Protein AF-A0A4R1Q288-F1 (afdb_monomer_lite)

Organism: NCBI:txid244830

Radius of gyration: 13.82 Å; chains: 1; bounding box: 26×39×27 Å

Foldseek 3Di:
DDLLVLLVQLLVVCVVPQKDAPVVSQQSSQLVVCVVVVFDDDPSHGDPPPDPHQDPVSSVSNVVSVVVCCVVLQKPADQDVPRPDPRIIGGDDVPVSVVSD

pLDDT: mean 81.14, std 12.9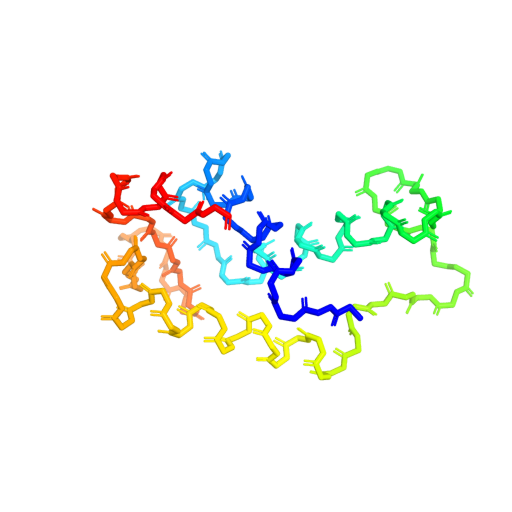9, range [46.47, 94.88]

Sequence (101 aa):
MYKYELINLLVEVLRKHPKGQFEFYVNEVTKLINIYKGIPLINGMPIPEDGIFLNNQEIELVQEIIWDLIIQRVVTPGTDRVNNTWPFLRVTDVEKLNMIK

Structure (mmCIF, N/CA/C/O backbone):
data_AF-A0A4R1Q288-F1
#
_entry.id   AF-A0A4R1Q288-F1
#
loop_
_atom_site.group_PDB
_atom_site.id
_atom_site.type_symbol
_atom_site.label_atom_id
_atom_site.label_alt_id
_atom_site.label_comp_id
_atom_site.label_asym_id
_atom_site.label_entity_id
_atom_site.label_seq_id
_atom_site.pdbx_PDB_ins_code
_atom_site.Cartn_x
_atom_site.Cartn_y
_atom_site.Cartn_z
_atom_site.occupancy
_atom_site.B_iso_or_equiv
_atom_site.auth_seq_id
_atom_site.auth_comp_id
_atom_site.auth_asym_id
_atom_site.auth_atom_id
_atom_site.pdbx_PDB_model_num
ATOM 1 N N . MET A 1 1 ? -1.987 15.864 7.645 1.00 71.62 1 MET A N 1
ATOM 2 C CA . MET A 1 1 ? -2.965 14.848 7.211 1.00 71.62 1 MET A CA 1
ATOM 3 C C . MET A 1 1 ? -2.927 13.712 8.212 1.00 71.62 1 MET A C 1
ATOM 5 O O . MET A 1 1 ? -1.846 13.391 8.695 1.00 71.62 1 MET A O 1
ATOM 9 N N . TYR A 1 2 ? -4.075 13.161 8.583 1.00 80.69 2 TYR A N 1
ATOM 10 C CA . TYR A 1 2 ? -4.142 12.075 9.558 1.00 80.69 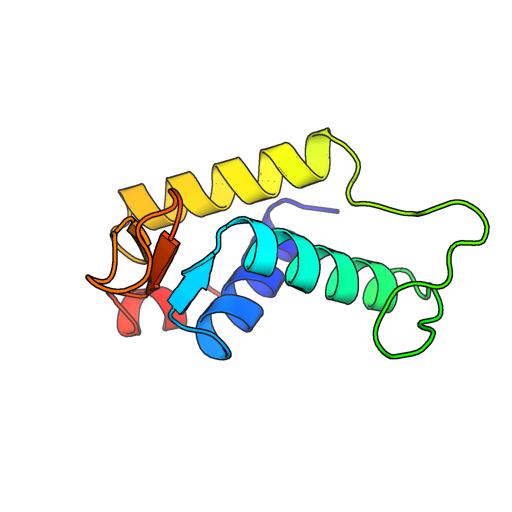2 TYR A CA 1
ATOM 11 C C . TYR A 1 2 ? -3.866 10.722 8.883 1.00 80.69 2 TYR A C 1
ATOM 13 O O . TYR A 1 2 ? -4.235 10.521 7.727 1.00 80.69 2 TYR A O 1
ATOM 21 N N . LYS A 1 3 ? -3.260 9.766 9.609 1.00 82.75 3 LYS A N 1
ATOM 22 C CA . LYS A 1 3 ? -2.987 8.393 9.118 1.00 82.75 3 LYS A CA 1
ATOM 23 C C . LYS A 1 3 ? -4.223 7.748 8.479 1.00 82.75 3 LYS A C 1
ATOM 25 O O . LYS A 1 3 ? -4.111 7.080 7.460 1.00 82.75 3 LYS A O 1
ATOM 30 N N . TYR A 1 4 ? -5.401 8.002 9.042 1.00 86.56 4 TYR A N 1
ATOM 31 C CA . TYR A 1 4 ? -6.675 7.498 8.537 1.00 86.56 4 TYR A CA 1
ATOM 32 C C . TYR A 1 4 ? -7.032 8.008 7.128 1.00 86.56 4 TYR A C 1
ATOM 34 O O . TYR A 1 4 ? -7.440 7.228 6.274 1.00 86.56 4 TYR A O 1
ATOM 42 N N . GLU A 1 5 ? -6.812 9.295 6.845 1.00 86.38 5 GLU A N 1
ATOM 43 C CA . GLU A 1 5 ? -7.069 9.872 5.517 1.00 86.38 5 GLU A CA 1
ATOM 44 C C . GLU A 1 5 ? -6.153 9.232 4.461 1.00 86.38 5 GLU A C 1
ATOM 46 O O . GLU A 1 5 ? -6.601 8.871 3.375 1.00 86.38 5 GLU A O 1
ATOM 51 N N . LEU A 1 6 ? -4.884 9.005 4.817 1.00 87.81 6 LEU A N 1
ATOM 52 C CA . LEU A 1 6 ? -3.908 8.311 3.970 1.00 87.81 6 LEU A CA 1
ATOM 53 C C . LEU A 1 6 ? -4.285 6.861 3.680 1.00 87.81 6 LEU A C 1
ATOM 55 O O . LEU A 1 6 ? -4.135 6.415 2.543 1.00 87.81 6 LEU A O 1
ATOM 59 N N . ILE A 1 7 ? -4.780 6.135 4.687 1.00 91.44 7 ILE A N 1
ATOM 60 C CA . ILE A 1 7 ? -5.276 4.765 4.510 1.00 91.44 7 ILE A CA 1
ATOM 61 C C . ILE A 1 7 ? -6.380 4.759 3.456 1.00 91.44 7 ILE A C 1
ATOM 63 O O . ILE A 1 7 ? -6.315 3.969 2.517 1.00 91.44 7 ILE A O 1
ATOM 67 N N . ASN A 1 8 ? -7.346 5.669 3.561 1.00 90.31 8 ASN A N 1
ATOM 68 C CA . ASN A 1 8 ? -8.482 5.707 2.646 1.00 90.31 8 ASN A CA 1
ATOM 69 C C . ASN A 1 8 ? -8.063 6.016 1.207 1.00 90.31 8 ASN A C 1
ATOM 71 O O . ASN A 1 8 ? -8.512 5.332 0.284 1.00 90.31 8 ASN A O 1
ATOM 75 N N . LEU A 1 9 ? -7.145 6.967 1.018 1.00 90.62 9 LEU A N 1
ATOM 76 C CA . LEU A 1 9 ? -6.579 7.264 -0.298 1.00 90.62 9 LEU A CA 1
ATOM 77 C C . LEU A 1 9 ? -5.820 6.063 -0.874 1.00 90.62 9 LEU A C 1
ATOM 79 O O . LEU A 1 9 ? -6.047 5.675 -2.018 1.00 90.62 9 LEU A O 1
ATOM 83 N N . LEU A 1 10 ? -4.947 5.431 -0.086 1.00 91.94 10 LEU A N 1
ATOM 84 C CA . LEU A 1 10 ? -4.182 4.272 -0.541 1.00 91.94 10 LEU A CA 1
ATOM 85 C C . LEU A 1 10 ? -5.093 3.086 -0.888 1.00 91.94 10 LEU A C 1
ATOM 87 O O . LEU A 1 10 ? -4.885 2.422 -1.902 1.00 91.94 10 LEU A O 1
ATOM 91 N N . VAL A 1 11 ? -6.118 2.827 -0.075 1.00 93.50 11 VAL A N 1
ATOM 92 C CA . VAL A 1 11 ? -7.117 1.782 -0.324 1.00 93.50 11 VAL A CA 1
ATOM 93 C C . VAL A 1 11 ? -7.900 2.068 -1.606 1.00 93.50 11 VAL A C 1
ATOM 95 O O . VAL A 1 11 ? -8.145 1.145 -2.382 1.00 93.50 11 VAL A O 1
ATOM 98 N N . GLU A 1 12 ? -8.255 3.325 -1.882 1.00 92.88 12 GLU A N 1
ATOM 99 C CA . GLU A 1 12 ? -8.879 3.707 -3.152 1.00 92.88 12 GLU A CA 1
ATOM 100 C C . GLU A 1 12 ? -7.968 3.395 -4.350 1.00 92.88 12 GLU A C 1
ATOM 102 O O . GLU A 1 12 ? -8.422 2.797 -5.332 1.00 92.88 12 GLU A O 1
ATOM 107 N N . VAL A 1 13 ? -6.676 3.729 -4.257 1.00 93.75 13 VAL A N 1
ATOM 108 C CA . VAL A 1 13 ? -5.693 3.405 -5.303 1.00 93.75 13 VAL A CA 1
ATOM 109 C C . VAL A 1 13 ? -5.563 1.889 -5.472 1.00 93.75 13 VAL A C 1
ATOM 111 O O . VAL A 1 13 ? -5.620 1.405 -6.599 1.00 93.75 13 VAL A O 1
ATOM 114 N N . LEU A 1 14 ? -5.461 1.122 -4.382 1.00 94.12 14 LEU A N 1
ATOM 115 C CA . LEU A 1 14 ? -5.371 -0.344 -4.411 1.00 94.12 14 LEU A CA 1
ATOM 116 C C . LEU A 1 14 ? -6.620 -1.006 -5.014 1.00 94.12 14 LEU A C 1
ATOM 118 O O . LEU A 1 14 ? -6.506 -2.028 -5.685 1.00 94.12 14 LEU A O 1
ATOM 122 N N . ARG A 1 15 ? -7.814 -0.428 -4.826 1.00 94.00 15 ARG A N 1
ATOM 123 C CA . ARG A 1 15 ? -9.052 -0.916 -5.464 1.00 94.00 15 ARG A CA 1
ATOM 124 C C . ARG A 1 15 ? -9.025 -0.723 -6.982 1.00 94.00 15 ARG A C 1
ATOM 126 O O . ARG A 1 15 ? -9.442 -1.616 -7.716 1.00 94.00 15 ARG A O 1
ATOM 133 N N . LYS A 1 16 ? -8.527 0.423 -7.457 1.00 93.62 16 LYS A N 1
ATOM 134 C CA . LYS A 1 16 ? -8.400 0.729 -8.897 1.00 93.62 16 LYS A CA 1
ATOM 135 C C . LYS A 1 16 ? -7.241 -0.028 -9.548 1.00 93.62 16 LYS A C 1
ATOM 137 O O . LYS A 1 16 ? -7.330 -0.443 -10.702 1.00 93.62 16 LYS A O 1
ATOM 142 N N . HIS A 1 17 ? -6.169 -0.227 -8.790 1.00 92.94 17 HIS A N 1
ATOM 143 C CA . HIS A 1 17 ? -4.925 -0.846 -9.218 1.00 92.94 17 HIS A CA 1
ATOM 144 C C . HIS A 1 17 ? -4.543 -1.945 -8.222 1.00 92.94 17 HIS A C 1
ATOM 146 O O . HIS A 1 17 ? -3.698 -1.734 -7.358 1.00 92.94 17 HIS A O 1
ATOM 152 N N . PRO A 1 18 ? -5.131 -3.149 -8.334 1.00 92.00 18 PRO A N 1
ATOM 153 C CA . PRO A 1 18 ? -4.905 -4.228 -7.370 1.00 92.00 18 PRO A CA 1
ATOM 154 C C . PRO A 1 18 ? -3.506 -4.844 -7.458 1.00 92.00 18 PRO A C 1
ATOM 156 O O . PRO A 1 18 ? -3.181 -5.746 -6.689 1.00 92.00 18 PRO A O 1
ATOM 159 N N . LYS A 1 19 ? -2.679 -4.421 -8.418 1.00 90.44 19 LYS A N 1
ATOM 160 C CA . LYS A 1 19 ? -1.290 -4.850 -8.557 1.00 90.44 19 LYS A CA 1
ATOM 161 C C . LYS A 1 19 ? -0.442 -3.732 -9.158 1.00 90.44 19 LYS A C 1
ATOM 163 O O . LYS A 1 19 ? -0.892 -3.065 -10.089 1.00 90.44 19 LYS A O 1
ATOM 168 N N . GLY A 1 20 ? 0.780 -3.553 -8.666 1.00 89.56 20 GLY A N 1
ATOM 169 C CA . GLY A 1 20 ? 1.628 -2.437 -9.077 1.00 89.56 20 GLY A CA 1
ATOM 170 C C . GLY A 1 20 ? 2.928 -2.338 -8.289 1.00 89.56 20 GLY A C 1
ATOM 171 O O . GLY A 1 20 ? 3.124 -3.030 -7.291 1.00 89.56 20 GLY A O 1
ATOM 172 N N . GLN A 1 21 ? 3.821 -1.468 -8.753 1.00 88.50 21 GLN A N 1
ATOM 173 C CA . GLN A 1 21 ? 5.053 -1.134 -8.040 1.00 88.50 21 GLN A CA 1
ATOM 174 C C . GLN A 1 21 ? 4.745 -0.271 -6.816 1.00 88.50 21 GLN A C 1
ATOM 176 O O . GLN A 1 21 ? 3.842 0.560 -6.860 1.00 88.50 21 GLN A O 1
ATOM 181 N N . PHE A 1 22 ? 5.522 -0.416 -5.746 1.00 86.12 22 PHE A N 1
ATOM 182 C CA . PHE A 1 22 ? 5.421 0.450 -4.569 1.00 86.12 22 PHE A CA 1
ATOM 183 C C . PHE A 1 22 ? 5.445 1.944 -4.942 1.00 86.12 22 PHE A C 1
ATOM 185 O O . PHE A 1 22 ? 4.574 2.701 -4.521 1.00 86.12 22 PHE A O 1
ATOM 192 N N . GLU A 1 23 ? 6.382 2.345 -5.806 1.00 84.69 23 GLU A N 1
ATOM 193 C CA . GLU A 1 23 ? 6.529 3.731 -6.266 1.00 84.69 23 GLU A CA 1
ATOM 194 C C . GLU A 1 23 ? 5.272 4.253 -6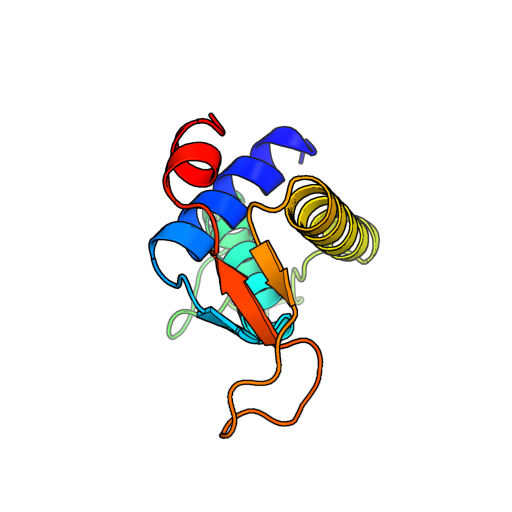.978 1.00 84.69 23 GLU A C 1
ATOM 196 O O . GLU A 1 23 ? 4.888 5.407 -6.803 1.00 84.69 23 GLU A O 1
ATOM 201 N N . PHE A 1 24 ? 4.572 3.389 -7.720 1.00 87.12 24 PHE A N 1
ATOM 202 C CA . PHE A 1 24 ? 3.304 3.753 -8.346 1.00 87.12 24 PHE A CA 1
ATOM 203 C C . PHE A 1 24 ? 2.262 4.153 -7.294 1.00 87.12 24 PHE A C 1
ATOM 205 O O . PHE A 1 24 ? 1.631 5.197 -7.432 1.00 87.12 24 PHE A O 1
ATOM 212 N N . TYR A 1 25 ? 2.118 3.379 -6.214 1.00 88.12 25 TYR A N 1
ATOM 213 C CA . TYR A 1 25 ? 1.160 3.704 -5.154 1.00 88.12 25 TYR A CA 1
ATOM 214 C C . TYR A 1 25 ? 1.523 4.995 -4.418 1.00 88.12 25 TYR A C 1
ATOM 216 O O . TYR A 1 25 ? 0.637 5.802 -4.150 1.00 88.12 25 TYR A O 1
ATOM 224 N N . VAL A 1 26 ? 2.811 5.228 -4.145 1.00 85.44 26 VAL A N 1
ATOM 225 C CA . VAL A 1 26 ? 3.284 6.492 -3.553 1.00 85.44 26 VAL A CA 1
ATOM 226 C C . VAL A 1 26 ? 2.925 7.675 -4.452 1.00 85.44 26 VAL A C 1
ATOM 228 O O . VAL A 1 26 ? 2.373 8.670 -3.976 1.00 85.44 26 VAL A O 1
ATOM 231 N N . ASN A 1 27 ? 3.168 7.556 -5.758 1.00 84.50 27 ASN A N 1
ATOM 232 C CA . ASN A 1 27 ? 2.882 8.613 -6.724 1.00 84.50 27 ASN A CA 1
ATOM 233 C C . ASN A 1 27 ? 1.378 8.893 -6.858 1.00 84.50 27 ASN A C 1
ATOM 235 O O . ASN A 1 27 ? 0.972 10.054 -6.856 1.00 84.50 27 ASN A O 1
ATOM 239 N N . GLU A 1 28 ? 0.538 7.860 -6.932 1.00 86.94 28 GLU A N 1
ATOM 240 C CA . GLU A 1 28 ? -0.918 8.032 -7.016 1.00 86.94 28 GLU A CA 1
ATOM 241 C C . GLU A 1 28 ? -1.507 8.640 -5.738 1.00 86.94 28 GLU A C 1
ATOM 243 O O . GLU A 1 28 ? -2.307 9.572 -5.810 1.00 86.94 28 GLU A O 1
ATOM 248 N N . VAL A 1 29 ? -1.059 8.196 -4.559 1.00 87.06 29 VAL A N 1
ATOM 249 C CA . VAL A 1 29 ? -1.472 8.804 -3.284 1.00 87.06 29 VAL A CA 1
ATOM 250 C C . VAL A 1 29 ? -1.030 10.270 -3.214 1.00 87.06 29 VAL A C 1
ATOM 252 O O . VAL A 1 29 ? -1.830 11.129 -2.845 1.00 87.06 29 VAL A O 1
ATOM 255 N N . THR A 1 30 ? 0.193 10.589 -3.653 1.00 81.69 30 THR A N 1
ATOM 256 C CA . THR A 1 30 ? 0.691 11.977 -3.728 1.00 81.69 30 THR A CA 1
ATOM 257 C C . THR A 1 30 ? -0.204 12.855 -4.604 1.00 81.69 30 THR A C 1
ATOM 259 O O . THR A 1 30 ? -0.569 13.963 -4.207 1.00 81.69 30 THR A O 1
ATOM 262 N N . LYS A 1 31 ? -0.608 12.361 -5.784 1.00 80.88 31 LYS A N 1
ATOM 263 C CA . LYS A 1 31 ? -1.521 13.087 -6.682 1.00 80.88 31 LYS A CA 1
ATOM 264 C C . LYS A 1 31 ? -2.850 13.402 -6.000 1.00 80.88 31 LYS A C 1
ATOM 266 O O . LYS A 1 31 ? -3.300 14.543 -6.064 1.00 80.88 31 LYS A O 1
ATOM 271 N N . LEU A 1 32 ? -3.457 12.422 -5.328 1.00 83.25 32 LEU A N 1
ATOM 272 C CA . LEU A 1 32 ? -4.740 12.606 -4.641 1.00 83.25 32 LEU A CA 1
ATOM 273 C C . LEU A 1 32 ? -4.649 13.627 -3.501 1.00 83.25 32 LEU A C 1
ATOM 275 O O . LEU A 1 32 ? -5.537 14.463 -3.348 1.00 83.25 32 LEU A O 1
ATOM 279 N N . ILE A 1 33 ? -3.554 13.614 -2.743 1.00 80.38 33 ILE A N 1
ATOM 280 C CA . ILE A 1 33 ? -3.311 14.589 -1.672 1.00 80.38 33 ILE A CA 1
ATOM 281 C C . ILE A 1 33 ? -3.167 15.993 -2.237 1.00 80.38 33 ILE A C 1
ATOM 2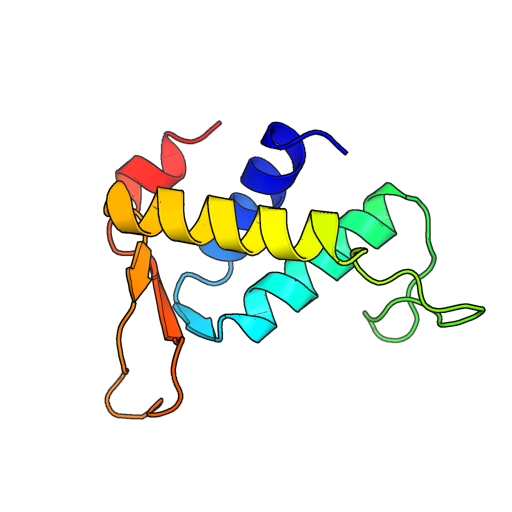83 O O . ILE A 1 33 ? -3.698 16.942 -1.666 1.00 80.38 33 ILE A O 1
ATOM 287 N N . ASN A 1 34 ? -2.467 16.134 -3.358 1.00 77.25 34 ASN A N 1
ATOM 288 C CA . ASN A 1 34 ? -2.281 17.433 -3.985 1.00 77.25 34 ASN A CA 1
ATOM 289 C C . ASN A 1 34 ? -3.603 17.999 -4.510 1.00 77.25 34 ASN A C 1
ATOM 291 O O . ASN A 1 34 ? -3.888 19.170 -4.266 1.00 77.25 34 ASN A O 1
ATOM 295 N N . ILE A 1 35 ? -4.462 17.158 -5.098 1.00 76.94 35 ILE A N 1
ATOM 296 C CA . ILE A 1 35 ? -5.840 17.537 -5.446 1.00 76.94 35 ILE A CA 1
ATOM 297 C C . ILE A 1 35 ? -6.605 17.993 -4.196 1.00 76.94 35 ILE A C 1
ATOM 299 O O . ILE A 1 35 ? -7.229 19.051 -4.214 1.00 76.94 35 ILE A O 1
ATOM 303 N N . TYR A 1 36 ? -6.532 17.231 -3.100 1.00 76.69 36 TYR A N 1
ATOM 304 C CA . TYR A 1 36 ? -7.206 17.573 -1.843 1.00 76.69 36 TYR A CA 1
ATOM 305 C C . TYR A 1 36 ? -6.708 18.898 -1.242 1.00 76.69 36 TYR A C 1
ATOM 307 O O . TYR A 1 36 ? -7.494 19.684 -0.722 1.00 76.69 36 TYR A O 1
ATOM 315 N N . LYS A 1 37 ? -5.406 19.181 -1.365 1.00 74.62 37 LYS A N 1
ATOM 316 C CA . LYS A 1 37 ? -4.772 20.442 -0.949 1.00 74.62 37 LYS A CA 1
ATOM 317 C C . LYS A 1 37 ? -5.050 21.606 -1.920 1.00 74.62 37 LYS A C 1
ATOM 319 O O . LYS A 1 37 ? -4.565 22.708 -1.680 1.00 74.62 37 LYS A O 1
ATOM 324 N N . GLY A 1 38 ? -5.815 21.390 -2.997 1.00 72.81 38 GLY A N 1
ATOM 325 C CA . GLY A 1 38 ? -6.143 22.415 -3.994 1.00 72.81 38 GLY A CA 1
ATOM 326 C C . GLY A 1 38 ? -4.969 22.802 -4.895 1.00 72.81 38 GLY A C 1
ATOM 327 O O . GLY A 1 38 ? -4.987 23.869 -5.506 1.00 72.81 38 GLY A O 1
ATOM 328 N N . ILE A 1 39 ? -3.941 21.955 -4.971 1.00 71.19 39 ILE A N 1
ATOM 329 C CA . ILE A 1 39 ? -2.759 22.191 -5.796 1.00 71.19 39 ILE A CA 1
ATOM 330 C C . ILE A 1 39 ? -3.120 21.826 -7.241 1.00 71.19 39 ILE A C 1
ATOM 332 O O . ILE A 1 39 ? -3.550 20.694 -7.495 1.00 71.19 39 ILE A O 1
ATOM 336 N N . PRO A 1 40 ? -2.964 22.751 -8.202 1.00 65.19 40 PRO A N 1
ATOM 337 C CA . PRO A 1 40 ? -3.334 22.477 -9.578 1.00 65.19 40 PRO A CA 1
ATOM 338 C C . PRO A 1 40 ? -2.456 21.376 -10.191 1.00 65.19 40 PRO A C 1
ATOM 340 O O . PRO A 1 40 ? -1.300 21.175 -9.805 1.00 65.19 40 PRO A O 1
ATOM 343 N N . LEU A 1 41 ? -3.015 20.660 -11.171 1.00 65.50 41 LEU A N 1
ATOM 344 C CA . LEU A 1 41 ? -2.325 19.620 -11.937 1.00 65.50 41 LEU A CA 1
ATOM 345 C C . LEU A 1 41 ? -2.093 20.087 -13.390 1.00 65.50 41 LEU A C 1
ATOM 347 O O . LEU A 1 41 ? -3.014 20.595 -14.023 1.00 65.50 41 LEU A O 1
ATOM 351 N N . ILE A 1 42 ? -0.907 19.840 -13.954 1.00 64.12 42 ILE A N 1
ATOM 352 C CA . ILE A 1 42 ? -0.601 19.872 -15.395 1.00 64.12 42 ILE A CA 1
ATOM 353 C C . ILE A 1 42 ? -0.378 18.434 -15.878 1.00 64.12 42 ILE A C 1
ATOM 355 O O . ILE A 1 42 ? 0.428 17.697 -15.319 1.00 64.12 42 ILE A O 1
ATOM 359 N N . ASN A 1 43 ? -1.079 18.019 -16.939 1.00 66.38 43 ASN A N 1
ATOM 360 C CA . ASN A 1 43 ? -0.965 16.674 -17.533 1.00 66.38 43 ASN A CA 1
ATOM 361 C C . ASN A 1 43 ? -1.170 15.514 -16.529 1.00 66.38 43 ASN A C 1
ATOM 363 O O . ASN A 1 43 ? -0.525 14.473 -16.630 1.00 66.38 43 ASN A O 1
ATOM 367 N N . GLY A 1 44 ? -2.048 15.692 -15.535 1.00 60.84 44 GLY A N 1
ATOM 368 C CA . GLY A 1 44 ? -2.280 14.693 -14.480 1.00 60.84 44 GLY A CA 1
ATOM 369 C C . GLY A 1 44 ? -1.145 14.581 -13.453 1.00 60.84 44 GLY A C 1
ATOM 370 O O . GLY A 1 44 ? -1.141 13.654 -12.642 1.00 60.84 44 GLY A O 1
ATOM 371 N N . MET A 1 45 ? -0.194 15.517 -13.475 1.00 58.03 45 MET A N 1
ATOM 372 C CA . MET A 1 45 ? 0.874 15.665 -12.491 1.00 58.03 45 MET A CA 1
ATOM 373 C C . MET A 1 45 ? 0.765 17.025 -11.791 1.00 58.03 45 MET A C 1
ATOM 375 O O . MET A 1 45 ? 0.304 17.978 -12.407 1.00 58.03 45 MET A O 1
ATOM 379 N N . PRO A 1 46 ? 1.159 17.154 -10.517 1.00 58.09 46 PRO A N 1
ATOM 380 C CA . PRO A 1 46 ? 1.156 18.440 -9.815 1.00 58.09 46 PRO A CA 1
ATOM 381 C C . PRO A 1 46 ? 1.99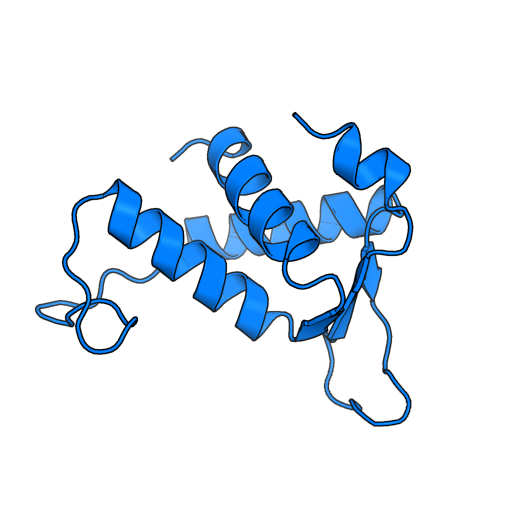5 19.494 -10.550 1.00 58.09 46 PRO A C 1
ATOM 383 O O . PRO A 1 46 ? 3.086 19.173 -11.023 1.00 58.09 46 PRO A O 1
ATOM 386 N N . ILE A 1 47 ? 1.499 20.735 -10.650 1.00 61.22 47 ILE A N 1
ATOM 387 C CA . ILE A 1 47 ? 2.279 21.854 -11.205 1.00 61.22 47 ILE A CA 1
ATOM 388 C C . ILE A 1 47 ? 3.437 22.154 -10.247 1.00 61.22 47 ILE A C 1
ATOM 390 O O . ILE A 1 47 ? 3.187 22.487 -9.086 1.00 61.22 47 ILE A O 1
ATOM 394 N N . PRO A 1 48 ? 4.698 22.044 -10.692 1.00 52.34 48 PRO A N 1
ATOM 395 C CA . PRO A 1 48 ? 5.840 22.287 -9.837 1.00 52.34 48 PRO A CA 1
ATOM 396 C C . PRO A 1 48 ? 6.155 23.782 -9.871 1.00 52.34 48 PRO A C 1
ATOM 398 O O . PRO A 1 48 ? 7.003 24.205 -10.647 1.00 52.34 48 PRO A O 1
ATOM 401 N N . GLU A 1 49 ? 5.470 24.592 -9.063 1.00 50.28 49 GLU A N 1
ATOM 402 C CA . GLU A 1 49 ? 6.035 25.911 -8.735 1.00 50.28 49 GLU A CA 1
ATOM 403 C C . GLU A 1 49 ? 7.040 25.806 -7.582 1.00 50.28 49 GLU A C 1
ATOM 405 O O . GLU A 1 49 ? 8.052 26.478 -7.655 1.00 50.28 49 GLU A O 1
ATOM 410 N N . ASP A 1 50 ? 6.865 24.861 -6.643 1.00 46.47 50 ASP A N 1
ATOM 411 C CA . ASP A 1 50 ? 7.868 24.462 -5.629 1.00 46.47 50 ASP A CA 1
ATOM 412 C C . ASP A 1 50 ? 7.602 23.035 -5.087 1.00 46.47 50 ASP A C 1
ATOM 414 O O . ASP A 1 50 ? 7.681 22.767 -3.891 1.00 46.47 50 ASP A O 1
ATOM 418 N N . GLY A 1 51 ? 7.222 22.103 -5.975 1.00 49.34 51 GLY A N 1
ATOM 419 C CA . GLY A 1 51 ? 7.189 20.654 -5.719 1.00 49.34 51 GLY A CA 1
ATOM 420 C C . GLY A 1 51 ? 6.634 20.223 -4.355 1.00 49.34 51 GLY A C 1
ATOM 421 O O . GLY A 1 51 ? 7.385 19.757 -3.502 1.00 49.34 51 GLY A O 1
ATOM 42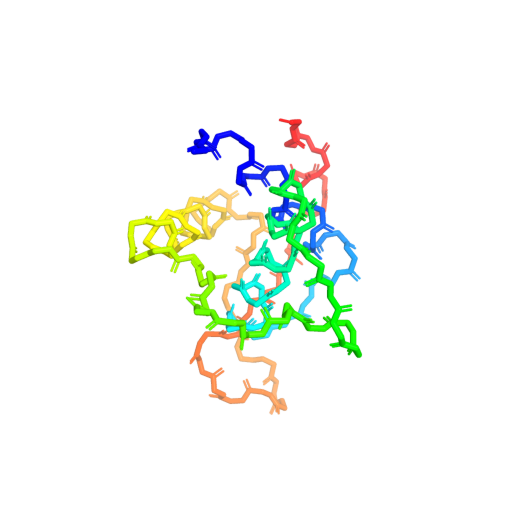2 N N . ILE A 1 52 ? 5.318 20.302 -4.146 1.00 53.75 52 ILE A N 1
ATOM 423 C CA . ILE A 1 52 ? 4.714 19.648 -2.978 1.00 53.75 52 ILE A CA 1
ATOM 424 C C . ILE A 1 52 ? 4.635 18.147 -3.275 1.00 53.75 52 ILE A C 1
ATOM 426 O O . ILE A 1 52 ? 3.668 17.624 -3.829 1.00 53.75 52 ILE A O 1
ATOM 430 N N . PHE A 1 53 ? 5.730 17.474 -2.946 1.00 62.56 53 PHE A N 1
ATOM 431 C CA . PHE A 1 53 ? 5.799 16.041 -2.722 1.00 62.56 53 PHE A CA 1
ATOM 432 C C . PHE A 1 53 ? 5.162 15.727 -1.364 1.00 62.56 53 PHE A C 1
ATOM 434 O O . PHE A 1 53 ? 5.079 16.601 -0.495 1.00 62.56 53 PHE A O 1
ATOM 441 N N . LEU A 1 54 ? 4.739 14.475 -1.161 1.00 65.12 54 LEU A N 1
ATOM 442 C CA . LEU A 1 54 ? 4.663 13.946 0.199 1.00 65.12 54 LEU A CA 1
ATOM 443 C C . LEU A 1 54 ? 5.969 14.336 0.905 1.00 65.12 54 LEU A C 1
ATOM 445 O O . LEU A 1 54 ? 7.051 14.058 0.380 1.00 65.12 54 LEU A O 1
ATOM 449 N N . ASN A 1 55 ? 5.896 15.001 2.055 1.00 74.88 55 ASN A N 1
ATOM 450 C CA . ASN A 1 55 ? 7.116 15.186 2.834 1.00 74.88 55 ASN A CA 1
ATOM 451 C C . ASN A 1 55 ? 7.616 13.805 3.309 1.00 74.88 55 ASN A C 1
ATOM 453 O O . ASN A 1 55 ? 6.861 12.829 3.296 1.00 74.88 55 ASN A O 1
ATOM 457 N N . ASN A 1 56 ? 8.875 13.703 3.741 1.00 79.25 56 ASN A N 1
ATOM 458 C CA . ASN A 1 56 ? 9.448 12.411 4.146 1.00 79.25 56 ASN A CA 1
ATOM 459 C C . ASN A 1 56 ? 8.587 11.674 5.188 1.00 79.25 56 ASN A C 1
ATOM 461 O O . ASN A 1 56 ? 8.438 10.463 5.086 1.00 79.25 56 ASN A O 1
ATOM 465 N N . GLN A 1 57 ? 7.943 12.393 6.116 1.00 81.81 57 GLN A N 1
ATOM 466 C CA . GLN A 1 57 ? 7.057 11.785 7.115 1.00 81.81 57 GLN A CA 1
ATOM 467 C C . GLN A 1 57 ? 5.791 11.198 6.480 1.00 81.81 57 GLN A C 1
ATOM 469 O O . GLN A 1 57 ? 5.333 10.132 6.875 1.00 81.81 57 GLN A O 1
ATOM 474 N N . GLU A 1 58 ? 5.206 11.873 5.489 1.00 79.88 58 GLU A N 1
ATOM 475 C CA . GLU A 1 58 ? 4.029 11.358 4.789 1.00 79.88 58 GLU A CA 1
ATOM 476 C C . GLU A 1 58 ? 4.398 10.141 3.907 1.00 79.88 58 GLU A C 1
ATOM 478 O O . GLU A 1 58 ? 3.609 9.201 3.814 1.00 79.88 58 GLU A O 1
ATOM 483 N N . ILE A 1 59 ? 5.605 10.103 3.321 1.00 81.06 59 ILE A N 1
ATOM 484 C CA . ILE A 1 59 ? 6.125 8.924 2.595 1.00 81.06 59 ILE A CA 1
ATOM 485 C C . ILE A 1 59 ? 6.338 7.746 3.549 1.00 81.06 59 ILE A C 1
ATOM 487 O O . ILE A 1 59 ? 5.894 6.633 3.261 1.00 81.06 59 ILE A O 1
ATOM 491 N N . GLU A 1 60 ? 6.999 7.983 4.682 1.00 86.12 60 GLU A N 1
ATOM 492 C CA . GLU A 1 60 ? 7.201 6.985 5.738 1.00 86.12 60 GLU A CA 1
ATOM 493 C C . GLU A 1 60 ? 5.859 6.435 6.234 1.00 86.12 60 GLU A C 1
ATOM 495 O O . GLU A 1 60 ? 5.711 5.231 6.427 1.00 86.12 60 GLU A O 1
ATOM 500 N N . LEU A 1 61 ? 4.837 7.287 6.335 1.00 88.12 61 LEU A N 1
ATOM 501 C CA . LEU A 1 61 ? 3.499 6.870 6.734 1.00 88.12 61 LEU A CA 1
ATOM 502 C C . LEU A 1 61 ? 2.806 6.000 5.674 1.00 88.12 61 LEU A C 1
ATOM 504 O O . LEU A 1 61 ? 2.160 5.015 6.023 1.00 88.12 61 LEU A O 1
ATOM 508 N N . VAL A 1 62 ? 2.963 6.304 4.379 1.00 88.00 62 VAL A N 1
ATOM 509 C CA . VAL A 1 62 ? 2.493 5.417 3.296 1.00 88.00 62 VAL A CA 1
ATOM 510 C C . VAL A 1 62 ? 3.196 4.059 3.366 1.00 88.00 62 VAL A C 1
ATOM 512 O O . VAL A 1 62 ? 2.543 3.024 3.216 1.00 88.00 62 VAL A O 1
ATOM 515 N N . GLN A 1 63 ? 4.506 4.043 3.630 1.00 88.69 63 GLN A N 1
ATOM 516 C CA . GLN A 1 63 ? 5.267 2.805 3.823 1.00 88.69 63 GLN A CA 1
ATOM 517 C C . GLN A 1 63 ? 4.748 2.002 5.016 1.00 88.69 63 GLN A C 1
ATOM 519 O O . GLN A 1 63 ? 4.513 0.803 4.878 1.00 88.69 63 GLN A O 1
ATOM 524 N N . GLU A 1 64 ? 4.534 2.652 6.160 1.00 91.62 64 GLU A N 1
ATOM 525 C CA . GLU A 1 64 ? 3.991 2.030 7.369 1.00 91.62 64 GLU A CA 1
ATOM 526 C C . GLU A 1 64 ? 2.618 1.405 7.102 1.00 91.62 64 GLU A C 1
ATOM 528 O O . GLU A 1 64 ? 2.394 0.242 7.430 1.00 91.62 64 GLU A O 1
ATOM 533 N N . ILE A 1 65 ? 1.720 2.126 6.424 1.00 92.81 65 ILE A N 1
ATOM 534 C CA . ILE A 1 65 ? 0.396 1.600 6.072 1.00 92.81 65 ILE A CA 1
ATOM 535 C C . ILE A 1 65 ? 0.521 0.385 5.143 1.00 92.81 65 ILE A C 1
ATOM 537 O O . ILE A 1 65 ? -0.180 -0.608 5.330 1.00 92.81 65 ILE A O 1
ATOM 541 N N . ILE A 1 66 ? 1.407 0.423 4.146 1.00 91.94 66 ILE A N 1
ATOM 542 C CA . ILE A 1 66 ? 1.633 -0.728 3.262 1.00 91.94 66 ILE A CA 1
ATOM 543 C C . ILE A 1 66 ? 2.138 -1.933 4.061 1.00 91.94 66 ILE A C 1
ATOM 545 O O . ILE A 1 66 ? 1.658 -3.046 3.840 1.00 91.94 66 ILE A O 1
ATOM 549 N N . TRP A 1 67 ? 3.048 -1.729 5.015 1.00 92.44 67 TRP A N 1
ATOM 550 C CA . TRP A 1 67 ? 3.491 -2.791 5.917 1.00 92.44 67 TRP A CA 1
ATOM 551 C C . TRP A 1 67 ? 2.349 -3.348 6.766 1.00 92.44 67 TRP A C 1
ATOM 553 O O . TRP A 1 67 ? 2.194 -4.569 6.832 1.00 92.44 67 TRP A O 1
ATOM 563 N N . ASP A 1 68 ? 1.505 -2.485 7.334 1.00 94.50 68 ASP A N 1
ATOM 564 C CA . ASP A 1 68 ? 0.316 -2.889 8.088 1.00 94.50 68 ASP A CA 1
ATOM 565 C C . ASP A 1 68 ? -0.614 -3.763 7.223 1.00 94.50 68 ASP A C 1
ATOM 567 O O . ASP A 1 68 ? -1.057 -4.832 7.654 1.00 94.50 68 ASP A O 1
ATOM 571 N N . LEU A 1 69 ? -0.861 -3.364 5.970 1.00 93.75 69 LEU A N 1
ATOM 572 C CA . LEU A 1 69 ? -1.684 -4.117 5.016 1.00 93.75 69 LEU A CA 1
ATOM 573 C C . LEU A 1 69 ? -1.057 -5.461 4.621 1.00 93.75 69 LEU A C 1
ATOM 575 O O . LEU A 1 69 ? -1.784 -6.437 4.399 1.00 93.75 69 LEU A O 1
ATOM 579 N N . ILE A 1 70 ? 0.274 -5.536 4.545 1.00 93.00 70 ILE A N 1
ATOM 580 C CA . ILE A 1 70 ? 1.002 -6.787 4.306 1.00 93.00 70 ILE A CA 1
ATOM 581 C C . ILE A 1 70 ? 0.847 -7.734 5.498 1.00 93.00 70 ILE A C 1
ATOM 583 O O . ILE A 1 70 ? 0.500 -8.904 5.317 1.00 93.00 70 ILE A O 1
ATOM 587 N N . ILE A 1 71 ? 1.039 -7.233 6.721 1.00 94.75 71 ILE A N 1
ATOM 588 C CA . ILE A 1 71 ? 0.894 -8.012 7.960 1.00 94.75 71 ILE A CA 1
ATOM 589 C C . ILE A 1 71 ? -0.537 -8.553 8.095 1.00 94.75 71 ILE A C 1
ATOM 591 O O . ILE A 1 71 ? -0.735 -9.725 8.421 1.00 94.75 71 ILE A O 1
ATOM 595 N N . GLN A 1 72 ? -1.541 -7.738 7.764 1.00 94.12 72 GLN A N 1
ATOM 596 C CA . GLN A 1 72 ? -2.961 -8.120 7.775 1.00 94.12 72 GLN A CA 1
ATOM 597 C C . GLN A 1 72 ? -3.363 -9.061 6.622 1.00 94.12 72 GLN A C 1
ATOM 599 O O . GLN A 1 72 ? -4.499 -9.555 6.573 1.00 94.12 72 GLN A O 1
ATOM 604 N N . ARG A 1 73 ? -2.424 -9.358 5.713 1.00 93.31 73 ARG A N 1
ATOM 605 C CA . ARG A 1 73 ? -2.617 -10.172 4.505 1.00 93.31 73 ARG A CA 1
ATOM 606 C C . ARG A 1 73 ? -3.669 -9.601 3.552 1.00 93.31 73 ARG A C 1
ATOM 608 O O . ARG A 1 73 ? -4.353 -10.359 2.878 1.00 93.31 73 ARG A O 1
ATOM 615 N N . VAL A 1 74 ? -3.808 -8.278 3.519 1.00 94.88 74 VAL A N 1
ATOM 616 C CA . VAL A 1 74 ? -4.633 -7.567 2.529 1.00 94.88 74 VAL A CA 1
ATOM 617 C C . VAL A 1 74 ? -3.863 -7.431 1.221 1.00 94.88 74 VAL A C 1
ATOM 619 O O . VAL A 1 74 ? -4.401 -7.625 0.130 1.00 94.88 74 VAL A O 1
ATOM 622 N N . VAL A 1 75 ? -2.571 -7.135 1.349 1.00 93.31 75 VAL A N 1
ATOM 623 C CA . VAL A 1 75 ? -1.612 -7.037 0.254 1.00 93.31 75 VAL A CA 1
ATOM 624 C C . VAL A 1 75 ? -0.542 -8.099 0.467 1.00 93.31 75 VAL A C 1
ATOM 626 O O . VAL A 1 75 ? -0.162 -8.420 1.588 1.00 93.31 75 VAL A O 1
ATOM 629 N N . THR A 1 76 ? -0.038 -8.681 -0.609 1.00 90.75 76 THR A N 1
ATOM 630 C CA . THR A 1 76 ? 1.127 -9.557 -0.565 1.00 90.75 76 THR A CA 1
ATOM 631 C C . THR A 1 76 ? 2.203 -8.963 -1.447 1.00 90.75 76 THR A C 1
ATOM 633 O O . THR A 1 76 ? 1.927 -8.625 -2.605 1.00 90.75 76 THR A O 1
ATOM 636 N N . PRO A 1 77 ? 3.428 -8.834 -0.926 1.00 87.50 77 PRO A N 1
ATOM 637 C CA . PRO A 1 77 ? 4.535 -8.496 -1.775 1.00 87.50 77 PRO A CA 1
ATOM 638 C C . PRO A 1 77 ? 4.883 -9.706 -2.645 1.00 87.50 77 PRO A C 1
ATOM 640 O O . PRO A 1 77 ? 4.918 -10.841 -2.168 1.00 87.50 77 PRO A O 1
ATOM 643 N N . GLY A 1 78 ? 5.126 -9.495 -3.929 1.00 71.81 78 GLY A N 1
ATOM 644 C CA . GLY A 1 78 ? 5.401 -10.615 -4.814 1.00 71.81 78 GLY A CA 1
ATOM 645 C C . GLY A 1 78 ? 5.937 -10.183 -6.155 1.00 71.81 78 GLY A C 1
ATOM 646 O O . GLY A 1 78 ? 5.387 -9.301 -6.800 1.00 71.81 78 GLY A O 1
ATOM 647 N N . THR A 1 79 ? 6.989 -10.859 -6.587 1.00 61.91 79 THR A N 1
ATOM 648 C CA . THR A 1 79 ? 7.530 -10.770 -7.933 1.00 61.91 79 THR A CA 1
ATOM 649 C C . THR A 1 79 ? 6.588 -11.521 -8.867 1.00 61.91 79 THR A C 1
ATOM 651 O O . THR A 1 79 ? 6.609 -12.749 -8.967 1.00 61.91 79 THR A O 1
ATOM 654 N N . ASP A 1 80 ? 5.697 -10.790 -9.541 1.00 61.72 80 ASP A N 1
ATOM 655 C CA . ASP A 1 80 ? 5.130 -11.310 -10.785 1.00 61.72 80 ASP A CA 1
ATOM 656 C C . ASP A 1 80 ? 6.313 -11.807 -11.638 1.00 61.72 80 ASP A C 1
ATOM 658 O O . ASP A 1 80 ? 7.366 -11.167 -11.646 1.00 61.72 80 ASP A O 1
ATOM 662 N N . ARG A 1 81 ? 6.186 -12.941 -12.338 1.00 61.47 81 ARG A N 1
ATOM 663 C CA . ARG A 1 81 ? 7.292 -13.514 -13.138 1.00 61.47 81 ARG A CA 1
ATOM 664 C C . ARG A 1 81 ? 7.874 -12.513 -14.149 1.00 61.47 81 ARG A C 1
ATOM 666 O O . ARG A 1 81 ? 8.974 -12.720 -14.648 1.00 61.47 81 ARG A O 1
ATOM 673 N N . VAL A 1 82 ? 7.111 -11.466 -14.461 1.00 67.38 82 VAL A N 1
ATOM 674 C CA . VAL A 1 82 ? 7.446 -10.355 -15.357 1.00 67.38 82 VAL A CA 1
ATOM 675 C C . VAL A 1 82 ? 7.849 -9.051 -14.644 1.00 67.38 82 VAL A C 1
ATOM 677 O O . VAL A 1 82 ? 8.338 -8.149 -15.314 1.00 67.38 82 VAL A O 1
ATOM 680 N N . ASN A 1 83 ? 7.704 -8.930 -13.319 1.00 63.00 83 ASN A N 1
ATOM 681 C CA . ASN A 1 83 ? 8.139 -7.764 -12.533 1.00 63.00 83 ASN A CA 1
ATOM 682 C C . ASN A 1 83 ? 9.118 -8.189 -11.433 1.00 63.00 83 ASN A C 1
ATOM 684 O O . ASN A 1 83 ? 8.745 -8.453 -10.290 1.00 63.00 83 ASN A O 1
ATOM 688 N N . ASN A 1 84 ? 10.396 -8.226 -11.806 1.00 58.84 84 ASN A N 1
ATOM 689 C CA . ASN A 1 84 ? 11.483 -8.702 -10.949 1.00 58.84 84 ASN A CA 1
ATOM 690 C C . ASN A 1 84 ? 11.987 -7.653 -9.945 1.00 58.84 84 ASN A C 1
ATOM 692 O O . ASN A 1 84 ? 12.770 -7.993 -9.060 1.00 58.84 84 ASN A O 1
ATOM 696 N N . THR A 1 85 ? 11.569 -6.390 -10.071 1.00 71.00 85 THR A N 1
ATOM 697 C CA . THR A 1 85 ? 12.002 -5.322 -9.165 1.00 71.00 85 THR A CA 1
ATOM 698 C C . THR A 1 85 ? 11.092 -5.274 -7.947 1.00 71.00 85 THR A C 1
ATOM 700 O O . THR A 1 85 ? 9.878 -5.100 -8.063 1.00 71.00 85 THR A O 1
ATOM 703 N N . TRP A 1 86 ? 11.695 -5.442 -6.776 1.00 66.25 86 TRP A N 1
ATOM 704 C CA . TRP A 1 86 ? 11.046 -5.252 -5.488 1.00 66.25 86 TRP A CA 1
ATOM 705 C C . TRP A 1 86 ? 10.918 -3.756 -5.137 1.00 66.25 86 TRP A C 1
ATOM 707 O O . TRP A 1 86 ? 11.871 -3.021 -5.399 1.00 66.25 86 TRP A O 1
ATOM 717 N N . PRO A 1 87 ? 9.827 -3.312 -4.472 1.00 78.94 87 PRO A N 1
ATOM 718 C CA . PRO A 1 87 ? 8.643 -4.081 -4.083 1.00 78.94 87 PRO A CA 1
ATOM 719 C C . PRO A 1 87 ? 7.511 -3.956 -5.108 1.00 78.94 87 PRO A C 1
ATOM 721 O O . PRO A 1 87 ? 6.936 -2.882 -5.290 1.00 78.94 87 PRO A O 1
ATOM 724 N N . PHE A 1 88 ? 7.103 -5.086 -5.685 1.00 87.88 88 PHE A N 1
ATOM 725 C CA . PHE A 1 88 ? 5.815 -5.204 -6.361 1.00 87.88 88 PHE A CA 1
ATOM 726 C C . PHE A 1 88 ? 4.765 -5.703 -5.365 1.00 87.88 88 PHE A C 1
ATOM 728 O O . PHE A 1 88 ? 4.991 -6.666 -4.627 1.00 87.88 88 PHE A O 1
ATOM 735 N N . LEU A 1 89 ? 3.615 -5.039 -5.340 1.00 90.06 89 LEU A N 1
ATOM 736 C CA . LEU A 1 89 ? 2.527 -5.300 -4.408 1.00 90.06 89 LEU A CA 1
ATOM 737 C C . LEU A 1 89 ? 1.296 -5.775 -5.168 1.00 90.06 89 LEU A C 1
ATOM 739 O O . LEU A 1 89 ? 0.952 -5.226 -6.217 1.00 90.06 89 LEU A O 1
ATOM 743 N N . ARG A 1 90 ? 0.602 -6.764 -4.604 1.00 91.31 90 ARG A N 1
ATOM 744 C CA . ARG A 1 90 ? -0.671 -7.273 -5.114 1.00 91.31 90 ARG A CA 1
ATOM 745 C C . ARG A 1 90 ? -1.683 -7.393 -3.982 1.00 91.31 90 ARG A C 1
ATOM 747 O O . ARG A 1 90 ? -1.383 -8.024 -2.974 1.00 91.31 90 ARG A O 1
ATOM 754 N N . VAL A 1 91 ? -2.884 -6.860 -4.168 1.00 93.06 91 VAL A N 1
ATOM 755 C CA . VAL A 1 91 ? -4.042 -7.127 -3.308 1.00 93.06 91 VAL A CA 1
ATOM 756 C C . VAL A 1 91 ? -4.359 -8.619 -3.374 1.00 93.06 91 VAL A C 1
ATOM 758 O O . VAL A 1 91 ? -4.597 -9.165 -4.453 1.00 93.06 91 VAL A O 1
ATOM 761 N N . THR A 1 92 ? -4.325 -9.290 -2.229 1.00 92.56 92 THR A N 1
ATOM 762 C CA . THR A 1 92 ? -4.570 -10.734 -2.115 1.00 92.56 92 THR A CA 1
ATOM 763 C C . THR A 1 92 ? -5.854 -11.074 -1.379 1.00 92.56 92 THR A C 1
ATOM 765 O O . THR A 1 92 ? -6.368 -12.171 -1.578 1.00 92.56 92 THR A O 1
ATOM 768 N N . ASP A 1 93 ? -6.407 -10.138 -0.609 1.00 94.44 93 ASP A N 1
ATOM 769 C CA . ASP A 1 93 ? -7.677 -10.297 0.097 1.00 94.44 93 ASP A CA 1
ATOM 770 C C . ASP A 1 93 ? -8.569 -9.071 -0.158 1.00 94.44 93 ASP A C 1
ATOM 772 O O . ASP A 1 93 ? -8.459 -8.028 0.491 1.00 94.44 93 ASP A O 1
ATOM 776 N N . VAL A 1 94 ? -9.423 -9.186 -1.180 1.00 91.50 94 VAL A N 1
ATOM 777 C CA . VAL A 1 94 ? -10.314 -8.102 -1.628 1.00 91.50 94 VAL A CA 1
ATOM 778 C C . VAL A 1 94 ? -11.424 -7.841 -0.610 1.00 91.50 94 VAL A C 1
ATOM 780 O O . VAL A 1 94 ? -11.828 -6.694 -0.428 1.00 91.50 94 VAL A O 1
ATOM 783 N N . GLU A 1 95 ? -11.905 -8.877 0.077 1.00 93.56 95 GLU A N 1
ATOM 784 C CA . GLU A 1 95 ? -12.938 -8.731 1.104 1.00 93.56 95 GLU A CA 1
ATOM 785 C C . GLU A 1 95 ? -12.414 -7.885 2.262 1.00 93.56 95 GLU A C 1
ATOM 787 O O . GLU A 1 95 ? -13.036 -6.879 2.607 1.00 93.56 95 GLU A O 1
ATOM 792 N N . LYS A 1 96 ? -11.219 -8.195 2.785 1.00 94.38 96 LYS A N 1
ATOM 793 C CA . LYS A 1 96 ? -10.591 -7.357 3.814 1.00 94.38 96 LYS A CA 1
ATOM 794 C C . LYS A 1 96 ? -10.319 -5.940 3.333 1.00 94.38 96 LYS A C 1
ATOM 796 O O . LYS A 1 96 ? -10.581 -5.002 4.080 1.00 94.38 96 LYS A O 1
ATOM 801 N N . LEU A 1 97 ? -9.850 -5.759 2.096 1.00 93.00 97 LEU A N 1
ATOM 802 C CA . LEU A 1 97 ? -9.644 -4.420 1.528 1.00 93.00 97 LEU A CA 1
ATOM 803 C C . LEU A 1 97 ? -10.949 -3.601 1.504 1.00 93.00 97 LEU A C 1
ATOM 805 O O . LEU A 1 97 ? -10.944 -2.390 1.726 1.00 93.00 97 LEU A O 1
ATOM 809 N N . ASN A 1 98 ? -12.083 -4.252 1.248 1.00 90.62 98 ASN A N 1
ATOM 810 C CA . ASN A 1 98 ? -13.398 -3.612 1.235 1.00 90.62 98 ASN A CA 1
ATOM 811 C C . ASN A 1 98 ? -13.962 -3.347 2.638 1.00 90.62 98 ASN A C 1
ATOM 813 O O . ASN A 1 98 ? -14.821 -2.482 2.789 1.00 90.62 98 ASN A O 1
ATOM 817 N N . MET A 1 99 ? -13.472 -4.044 3.666 1.00 92.44 99 MET A N 1
ATOM 818 C CA . MET A 1 99 ? -13.831 -3.788 5.065 1.00 92.44 99 MET A CA 1
ATOM 819 C C . MET A 1 99 ? -13.091 -2.588 5.670 1.00 92.44 99 MET A C 1
ATOM 821 O O . MET A 1 99 ? -13.538 -2.062 6.691 1.00 92.44 99 MET A O 1
ATOM 825 N N . ILE A 1 100 ? -11.991 -2.143 5.054 1.00 88.44 100 ILE A N 1
ATOM 826 C CA . ILE A 1 100 ? -11.280 -0.926 5.457 1.00 88.44 100 ILE A CA 1
ATOM 827 C C . ILE A 1 100 ? -12.109 0.285 5.004 1.00 88.44 100 ILE A C 1
ATOM 829 O O . ILE A 1 100 ? -12.330 0.491 3.803 1.00 88.44 100 ILE A O 1
ATOM 833 N N . LYS A 1 101 ? -12.611 1.030 5.994 1.00 72.75 101 LYS A N 1
ATOM 834 C CA . LYS A 1 101 ? -13.458 2.218 5.842 1.00 72.75 101 LYS A CA 1
ATOM 835 C C . LYS A 1 101 ? -12.659 3.478 6.061 1.00 72.75 101 LYS A C 1
ATOM 837 O O . LYS A 1 101 ? -11.935 3.489 7.078 1.00 72.75 101 LYS A O 1
#

Secondary structure (DSSP, 8-state):
--HHHHHHHHHHHHHH-SEEEHHHHHHHHHHHHHHHTT--EETTEE--SS-----HHHHHHHHHHHHHHHHTTSEEE---TT--SSPEEEE--HHHHHH--